Protein AF-A0A3D2WLX7-F1 (afdb_monomer_lite)

pLDDT: mean 85.98, std 7.74, range [52.97, 97.06]

Foldseek 3Di:
DVLVVCQVVLDQKDFDADVPPRDTPDMDGPVRVCVVVVHDRDRDHPCDPVNVVVVVVD

Radius of gyration: 15.3 Å; chains: 1; bounding box: 44×28×32 Å

Secondary structure (DSSP, 8-state):
-HHHHHHHHT-SEEEEEETTTTEEEEEEEHHHHHHHHT-----PPPPPHHHHHHHH--

Structure (mmCIF, N/CA/C/O backbone):
data_AF-A0A3D2WLX7-F1
#
_entry.id   AF-A0A3D2WLX7-F1
#
loop_
_atom_site.group_PDB
_atom_site.id
_atom_site.type_symbol
_atom_site.label_atom_id
_atom_site.label_alt_id
_atom_site.label_comp_id
_atom_site.label_asym_id
_atom_site.label_entity_id
_atom_site.label_seq_id
_atom_site.pdbx_PDB_ins_code
_atom_site.Cartn_x
_atom_site.Cartn_y
_atom_site.Cartn_z
_atom_site.occupancy
_atom_site.B_iso_or_equiv
_atom_site.auth_seq_id
_atom_site.auth_comp_id
_atom_site.auth_asym_id
_atom_site.auth_atom_id
_atom_site.pdbx_PDB_model_num
ATOM 1 N N . ASP A 1 1 ? -10.783 -3.223 -7.789 1.00 80.19 1 ASP A N 1
ATOM 2 C CA . ASP A 1 1 ? -10.143 -4.292 -6.996 1.00 80.19 1 ASP A CA 1
ATOM 3 C C . ASP A 1 1 ? -8.922 -3.719 -6.268 1.00 80.19 1 ASP A C 1
ATOM 5 O O . ASP A 1 1 ? -8.344 -2.757 -6.765 1.00 80.19 1 ASP A O 1
ATOM 9 N N . VAL A 1 2 ? -8.552 -4.257 -5.103 1.00 81.75 2 VAL A N 1
ATOM 10 C CA . VAL A 1 2 ? -7.455 -3.786 -4.233 1.00 81.75 2 VAL A CA 1
ATOM 11 C C . VAL A 1 2 ? -6.115 -3.761 -4.971 1.00 81.75 2 VAL A C 1
ATOM 13 O O . VAL A 1 2 ? -5.336 -2.832 -4.787 1.00 81.75 2 VAL A O 1
ATOM 16 N N . ILE A 1 3 ? -5.863 -4.732 -5.856 1.00 83.62 3 ILE A N 1
ATOM 17 C CA . ILE A 1 3 ? -4.629 -4.789 -6.656 1.00 83.62 3 ILE A CA 1
ATOM 18 C C . ILE A 1 3 ? -4.515 -3.584 -7.598 1.00 83.62 3 ILE A C 1
ATOM 20 O O . ILE A 1 3 ? -3.442 -2.995 -7.702 1.00 83.62 3 ILE A O 1
ATOM 24 N N . ASN A 1 4 ? -5.609 -3.184 -8.254 1.00 85.06 4 ASN A N 1
ATOM 25 C CA . ASN A 1 4 ? -5.594 -2.009 -9.131 1.00 85.06 4 ASN A CA 1
ATOM 26 C C . ASN A 1 4 ? -5.390 -0.729 -8.316 1.00 85.06 4 ASN A C 1
ATOM 28 O O . ASN A 1 4 ? -4.542 0.076 -8.669 1.00 85.06 4 ASN A O 1
ATOM 32 N N . ALA A 1 5 ? -6.058 -0.603 -7.165 1.00 84.44 5 ALA A N 1
ATOM 33 C CA . ALA A 1 5 ? -5.850 0.539 -6.274 1.00 84.44 5 ALA A CA 1
ATOM 34 C C . ALA A 1 5 ? -4.388 0.652 -5.792 1.00 84.44 5 ALA A C 1
ATOM 36 O O . ALA A 1 5 ? -3.844 1.751 -5.716 1.00 84.44 5 ALA A O 1
ATOM 37 N N . LEU A 1 6 ? -3.729 -0.479 -5.511 1.00 83.44 6 LEU A N 1
ATOM 38 C CA . LEU A 1 6 ? -2.302 -0.515 -5.174 1.00 83.44 6 LEU A CA 1
ATOM 39 C C . LEU A 1 6 ? -1.432 -0.014 -6.331 1.00 83.44 6 LEU A C 1
ATOM 41 O O . LEU A 1 6 ? -0.585 0.851 -6.112 1.00 83.44 6 LEU A O 1
ATOM 45 N N . LYS A 1 7 ? -1.667 -0.515 -7.550 1.00 83.69 7 LYS A N 1
ATOM 46 C CA . LYS A 1 7 ? -0.938 -0.095 -8.756 1.00 83.69 7 LYS A CA 1
ATOM 47 C C . LYS A 1 7 ? -1.109 1.397 -9.035 1.00 83.69 7 LYS A C 1
ATOM 49 O O . LYS A 1 7 ? -0.111 2.082 -9.232 1.00 83.69 7 LYS A O 1
ATOM 54 N N . ASP A 1 8 ? -2.340 1.895 -8.964 1.00 85.69 8 ASP A N 1
ATOM 55 C CA . ASP A 1 8 ? -2.668 3.297 -9.237 1.00 85.69 8 ASP A CA 1
ATOM 56 C C . ASP A 1 8 ? -2.077 4.241 -8.178 1.00 85.69 8 ASP A C 1
ATOM 58 O O . ASP A 1 8 ? -1.649 5.349 -8.490 1.00 85.69 8 ASP A O 1
ATOM 62 N N . SER A 1 9 ? -2.013 3.802 -6.915 1.00 84.19 9 SER A N 1
ATOM 63 C CA . SER A 1 9 ? -1.459 4.610 -5.819 1.00 84.19 9 SER A CA 1
ATOM 64 C C . SER A 1 9 ? 0.071 4.720 -5.821 1.00 84.19 9 SER A C 1
ATOM 66 O O . SER A 1 9 ? 0.6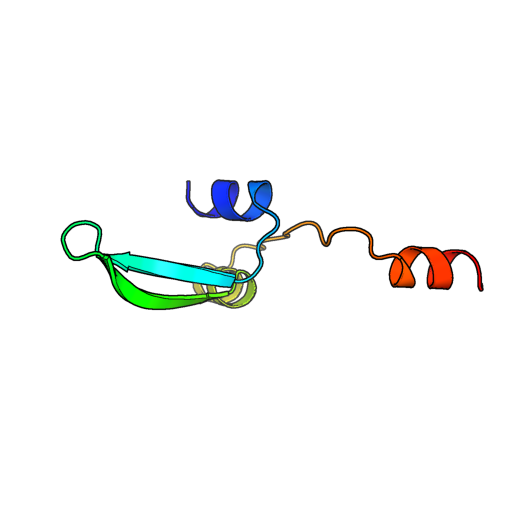26 5.580 -5.132 1.00 84.19 9 SER A O 1
ATOM 68 N N . GLY A 1 10 ? 0.768 3.812 -6.515 1.00 83.00 10 GLY A N 1
ATOM 69 C CA . GLY A 1 10 ? 2.226 3.685 -6.446 1.00 83.00 10 GLY A CA 1
ATOM 70 C C . GLY A 1 10 ? 2.764 3.250 -5.071 1.00 83.00 10 GLY A C 1
ATOM 71 O O . GLY A 1 10 ? 3.974 3.292 -4.845 1.00 83.00 10 GLY A O 1
ATOM 72 N N . GLN A 1 11 ? 1.899 2.856 -4.126 1.00 84.00 11 GLN A N 1
ATOM 73 C CA . GLN A 1 11 ? 2.298 2.525 -2.758 1.00 84.00 11 GLN A CA 1
ATOM 74 C C . GLN A 1 11 ? 2.603 1.038 -2.597 1.00 84.00 11 GLN A C 1
ATOM 76 O O . GLN A 1 11 ? 1.775 0.171 -2.861 1.00 84.00 11 GLN A O 1
ATOM 81 N N . HIS A 1 12 ? 3.783 0.733 -2.061 1.00 86.38 12 HIS A N 1
ATOM 82 C CA . HIS A 1 12 ? 4.183 -0.651 -1.803 1.00 86.38 12 HIS A CA 1
ATOM 83 C C . HIS A 1 12 ? 3.641 -1.226 -0.492 1.00 86.38 12 HIS A C 1
ATOM 85 O O . HIS A 1 12 ? 3.671 -2.447 -0.338 1.00 86.38 12 HIS A O 1
ATOM 91 N N . HIS A 1 13 ? 3.172 -0.384 0.432 1.00 90.12 13 HIS A N 1
ATOM 92 C CA . HIS A 1 13 ? 2.684 -0.777 1.755 1.00 90.12 13 HIS A CA 1
ATOM 93 C C . HIS A 1 13 ? 1.342 -0.111 2.044 1.00 90.12 13 HIS A C 1
ATOM 95 O O . HIS A 1 13 ? 1.161 1.072 1.754 1.00 90.12 13 HIS A O 1
ATOM 101 N N . CYS A 1 14 ? 0.420 -0.854 2.653 1.00 89.19 14 CYS A N 1
ATOM 102 C CA . CYS A 1 14 ? -0.899 -0.350 3.016 1.00 89.19 14 CYS A CA 1
ATOM 103 C C . CYS A 1 14 ? -1.310 -0.779 4.420 1.00 89.19 14 CYS A C 1
ATOM 105 O O . CYS A 1 14 ? -1.026 -1.893 4.863 1.00 89.19 14 CYS A O 1
ATOM 107 N N . LEU A 1 15 ? -2.037 0.115 5.088 1.00 92.44 15 LEU A N 1
ATOM 108 C CA . LEU A 1 15 ? -2.711 -0.154 6.351 1.00 92.44 15 LEU A CA 1
ATOM 109 C C . LEU A 1 15 ? -4.106 -0.717 6.084 1.00 92.44 15 LEU A C 1
ATOM 111 O O . LEU A 1 15 ? -4.848 -0.207 5.246 1.00 92.44 15 LEU A O 1
ATOM 115 N N . VAL A 1 16 ? -4.474 -1.748 6.836 1.00 91.56 16 VAL A N 1
ATOM 116 C CA . VAL A 1 16 ? -5.840 -2.270 6.863 1.00 91.56 16 VAL A CA 1
ATOM 117 C C . VAL A 1 16 ? -6.578 -1.571 7.989 1.00 91.56 16 VAL A C 1
ATOM 119 O O . VAL A 1 16 ? -6.182 -1.678 9.149 1.00 91.56 16 VAL A O 1
ATOM 122 N N . LEU A 1 17 ? -7.653 -0.870 7.646 1.00 93.88 17 LEU A N 1
ATOM 123 C CA . LEU A 1 17 ? -8.496 -0.158 8.599 1.00 93.88 17 LEU A CA 1
ATOM 124 C C . LEU A 1 17 ? -9.860 -0.842 8.710 1.00 93.88 17 LEU A C 1
ATOM 126 O O . LEU A 1 17 ? -10.497 -1.156 7.705 1.00 93.88 17 LEU A O 1
ATOM 130 N N . GLU A 1 18 ? -10.317 -1.042 9.941 1.00 95.25 18 GLU A N 1
ATOM 131 C CA . GLU A 1 18 ? -11.708 -1.364 10.248 1.00 95.25 18 GLU A CA 1
ATOM 132 C C . GLU A 1 18 ? -12.548 -0.096 10.061 1.00 95.25 18 GLU A C 1
ATOM 134 O O . GLU A 1 18 ? -12.283 0.920 10.703 1.00 95.25 18 GLU A O 1
ATOM 139 N N . ARG A 1 19 ? -13.524 -0.129 9.145 1.00 91.81 19 ARG A N 1
ATOM 140 C CA . ARG A 1 19 ? -14.221 1.085 8.683 1.00 91.81 19 ARG A CA 1
ATOM 141 C C . ARG A 1 19 ? -15.047 1.772 9.764 1.00 91.81 19 ARG A C 1
ATOM 143 O O . ARG A 1 19 ? -15.090 2.992 9.780 1.00 91.81 19 ARG A O 1
ATOM 150 N N . GLU A 1 20 ? -15.688 1.009 10.643 1.00 96.06 20 GLU A N 1
ATOM 151 C CA . GLU A 1 20 ? -16.610 1.577 11.633 1.00 96.06 20 GLU A CA 1
ATOM 152 C C . GLU A 1 20 ? -15.882 2.224 12.810 1.00 96.06 20 GLU A C 1
ATOM 154 O O . GLU A 1 20 ? -16.301 3.259 13.315 1.00 96.06 20 GLU A O 1
ATOM 159 N N . THR A 1 21 ? -14.763 1.640 13.240 1.00 96.06 21 THR A N 1
ATOM 160 C CA . THR A 1 21 ? -14.040 2.102 14.430 1.00 96.06 21 THR A CA 1
ATOM 161 C C . THR A 1 21 ? -12.737 2.830 14.100 1.00 96.06 21 THR A C 1
ATOM 163 O O . THR A 1 21 ? -11.999 3.183 15.019 1.00 96.06 21 THR A O 1
ATOM 166 N N . HIS A 1 22 ? -12.382 2.947 12.815 1.00 92.31 22 HIS A N 1
ATOM 167 C CA . HIS A 1 22 ? -11.093 3.450 12.323 1.00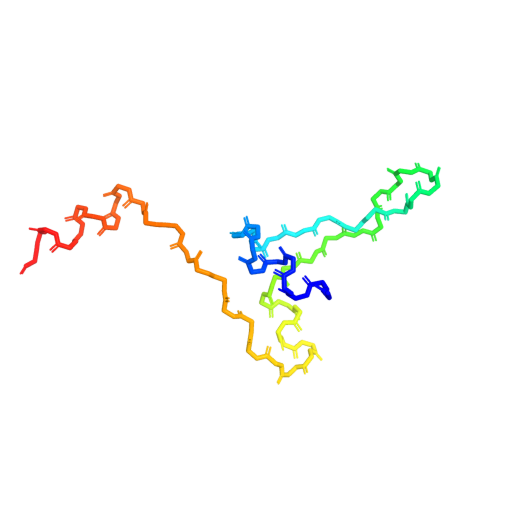 92.31 22 HIS A CA 1
ATOM 168 C C . HIS A 1 22 ? -9.859 2.771 12.947 1.00 92.31 22 HIS A C 1
ATOM 170 O O . HIS A 1 22 ? -8.781 3.360 13.037 1.00 92.31 22 HIS A O 1
ATOM 176 N N . LYS A 1 23 ? -9.991 1.512 13.382 1.00 97.06 23 LYS A N 1
ATOM 177 C CA . LYS A 1 23 ? -8.887 0.777 14.014 1.00 97.06 23 LYS A CA 1
ATOM 178 C C . LYS A 1 23 ? -7.986 0.147 12.964 1.00 97.06 23 LYS A C 1
ATOM 180 O O . LYS A 1 23 ? -8.464 -0.457 12.006 1.00 97.06 23 LYS A O 1
ATOM 185 N N . ILE A 1 24 ? -6.677 0.220 13.184 1.00 96.00 24 ILE A N 1
ATOM 186 C CA . ILE A 1 24 ? -5.691 -0.491 12.367 1.00 96.00 24 ILE A CA 1
ATOM 187 C C . ILE A 1 24 ? -5.770 -1.984 12.702 1.00 96.00 24 ILE A C 1
ATOM 189 O O . ILE A 1 24 ? -5.553 -2.387 13.841 1.00 96.00 24 ILE A O 1
ATOM 193 N N . ARG A 1 25 ? -6.085 -2.810 11.703 1.00 95.50 25 ARG A N 1
ATOM 194 C CA . ARG A 1 25 ? -6.149 -4.278 11.811 1.00 95.50 25 ARG A CA 1
ATOM 195 C C . ARG A 1 25 ? -4.877 -4.966 11.338 1.00 95.50 25 ARG A C 1
ATOM 197 O O . ARG A 1 25 ? -4.705 -6.157 11.579 1.00 95.50 25 ARG A O 1
ATOM 204 N N . GLY A 1 26 ? -4.000 -4.229 10.669 1.00 93.00 26 GLY A N 1
ATOM 205 C CA . GLY A 1 26 ? -2.718 -4.734 10.215 1.00 93.00 26 GLY A CA 1
ATOM 206 C C . GLY A 1 26 ? -2.097 -3.856 9.144 1.00 93.00 26 GLY A C 1
ATOM 207 O O . GLY A 1 26 ? -2.638 -2.821 8.753 1.00 93.00 26 GLY A O 1
ATOM 208 N N . ILE A 1 27 ? -0.955 -4.320 8.662 1.00 93.44 27 ILE A N 1
ATOM 209 C CA . ILE A 1 27 ? -0.218 -3.762 7.538 1.00 93.44 27 ILE A CA 1
ATOM 210 C C . ILE A 1 27 ? 0.087 -4.902 6.573 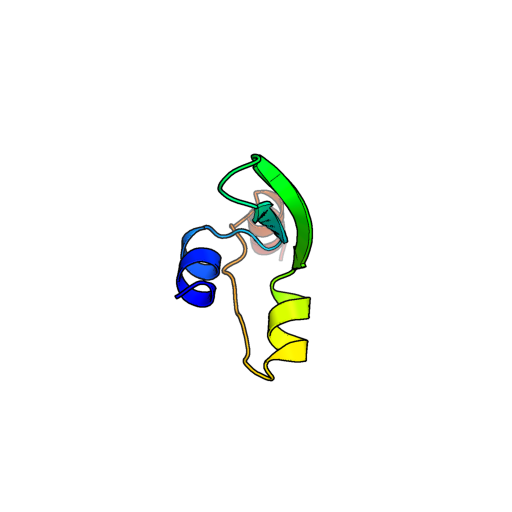1.00 93.44 27 ILE A C 1
ATOM 212 O O . ILE A 1 27 ? 0.295 -6.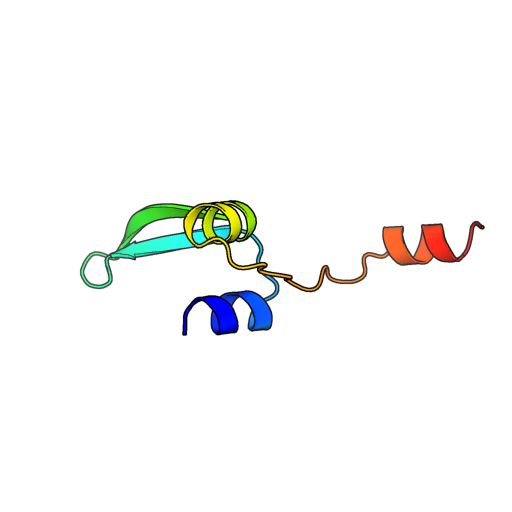039 6.998 1.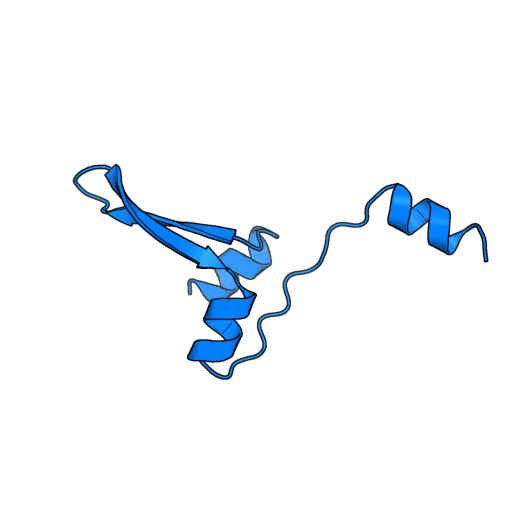00 93.44 27 ILE A O 1
ATOM 216 N N . PHE A 1 28 ? 0.115 -4.611 5.282 1.00 90.94 28 PHE A N 1
ATOM 217 C CA . PHE A 1 28 ? 0.637 -5.545 4.295 1.00 90.94 28 PHE A CA 1
ATOM 218 C C . PHE A 1 28 ? 1.469 -4.811 3.250 1.00 90.94 28 PHE A C 1
ATOM 220 O O . PHE A 1 28 ? 1.288 -3.615 3.007 1.00 90.94 28 PHE A O 1
ATOM 227 N N . SER A 1 29 ? 2.380 -5.553 2.625 1.00 89.81 29 SER A N 1
ATOM 228 C CA . SER A 1 29 ? 3.117 -5.096 1.451 1.00 89.81 29 SER A CA 1
ATOM 229 C C . SER A 1 29 ? 2.567 -5.734 0.177 1.00 89.81 29 SER A C 1
ATOM 231 O 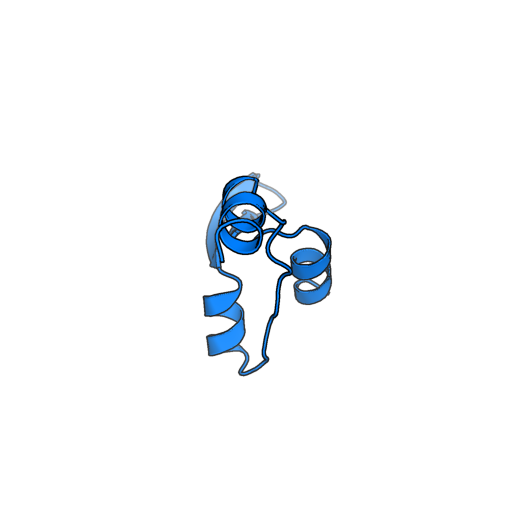O . SER A 1 29 ? 2.047 -6.852 0.190 1.00 89.81 29 SER A O 1
ATOM 233 N N . SER A 1 30 ? 2.736 -5.044 -0.945 1.00 88.62 30 SER A N 1
ATOM 234 C CA . SER A 1 30 ? 2.462 -5.562 -2.291 1.00 88.62 30 SER A CA 1
ATOM 235 C C . SER A 1 30 ? 3.214 -6.866 -2.584 1.00 88.62 30 SER A C 1
ATOM 237 O O . SER A 1 30 ? 2.638 -7.798 -3.141 1.00 88.62 30 SER A O 1
ATOM 239 N N . ASN A 1 31 ? 4.465 -6.990 -2.128 1.00 88.00 31 ASN A N 1
ATOM 240 C CA . ASN A 1 31 ? 5.247 -8.223 -2.238 1.00 88.00 31 ASN A CA 1
ATOM 241 C C . ASN A 1 31 ? 4.651 -9.382 -1.429 1.00 88.00 31 ASN A C 1
ATOM 243 O O . ASN A 1 31 ? 4.686 -10.527 -1.873 1.00 88.00 31 ASN A O 1
ATOM 247 N N . GLU A 1 32 ? 4.128 -9.112 -0.235 1.00 87.12 32 GLU A N 1
ATOM 248 C CA . GLU A 1 32 ? 3.498 -10.142 0.589 1.00 87.12 32 GLU A CA 1
ATOM 249 C C . GLU A 1 32 ? 2.158 -10.590 0.010 1.00 87.12 32 GLU A C 1
ATOM 251 O O . GLU A 1 32 ? 1.870 -11.786 -0.014 1.00 87.12 32 GLU A O 1
ATOM 256 N N . LEU A 1 33 ? 1.396 -9.648 -0.545 1.00 89.06 33 LEU A N 1
ATOM 257 C CA . LEU A 1 33 ? 0.171 -9.941 -1.275 1.00 89.06 33 LEU A CA 1
ATOM 258 C C . LEU A 1 33 ? 0.454 -10.782 -2.532 1.00 89.06 33 LEU A C 1
ATOM 260 O O . LEU A 1 33 ? -0.210 -11.792 -2.744 1.00 89.06 33 LEU A O 1
ATOM 264 N N . SER A 1 34 ? 1.489 -10.428 -3.301 1.00 88.94 34 SER A N 1
ATOM 265 C CA . SER A 1 34 ? 1.952 -11.183 -4.476 1.00 88.94 34 SER A CA 1
ATOM 266 C C . SER A 1 34 ? 2.296 -12.635 -4.128 1.00 88.94 34 SER A C 1
ATOM 268 O O . SER A 1 34 ? 1.785 -13.562 -4.757 1.00 88.94 34 SER A O 1
ATOM 270 N N . ARG A 1 35 ? 3.076 -12.853 -3.057 1.00 90.56 35 ARG A N 1
ATOM 271 C CA . ARG A 1 35 ? 3.430 -14.203 -2.583 1.00 90.56 35 ARG A CA 1
ATOM 272 C C . ARG A 1 35 ? 2.212 -15.021 -2.164 1.00 90.56 35 ARG A C 1
ATOM 274 O O . ARG A 1 35 ? 2.122 -16.186 -2.523 1.00 90.56 35 ARG A O 1
ATOM 281 N N . ARG A 1 36 ? 1.287 -14.432 -1.400 1.00 90.50 36 ARG A N 1
ATOM 282 C CA . ARG A 1 36 ? 0.102 -15.147 -0.893 1.00 90.50 36 ARG A CA 1
ATOM 283 C C . ARG A 1 36 ? -0.892 -15.487 -2.004 1.00 90.50 36 ARG A C 1
ATOM 285 O O . ARG A 1 36 ? -1.512 -16.543 -1.956 1.00 90.50 36 ARG A O 1
ATOM 292 N N . LEU A 1 37 ? -1.042 -14.602 -2.990 1.00 88.56 37 LEU A N 1
ATOM 293 C CA . LEU A 1 37 ? -1.971 -14.786 -4.107 1.00 88.56 37 LEU A CA 1
ATOM 294 C C . LEU A 1 37 ? -1.363 -15.540 -5.294 1.00 88.56 37 LEU A C 1
ATOM 296 O O . LEU A 1 37 ? -2.106 -15.925 -6.188 1.00 88.56 37 LEU A O 1
ATOM 300 N N . HIS A 1 38 ? -0.044 -15.751 -5.320 1.00 89.19 38 HIS A N 1
ATOM 301 C CA . HIS A 1 38 ? 0.689 -16.283 -6.476 1.00 89.19 38 HIS A CA 1
ATOM 302 C C . HIS A 1 38 ? 0.470 -15.462 -7.762 1.00 89.19 38 HIS A C 1
ATOM 304 O O . HIS A 1 38 ? 0.535 -15.989 -8.871 1.00 89.19 38 HIS A O 1
ATOM 310 N N . VAL A 1 39 ? 0.221 -14.156 -7.617 1.00 86.06 39 VAL A N 1
ATOM 311 C CA . VAL A 1 39 ? 0.013 -13.221 -8.730 1.00 86.06 39 VAL A CA 1
ATOM 312 C C . VAL A 1 39 ? 1.104 -12.154 -8.686 1.00 86.06 39 VAL A C 1
ATOM 314 O O . VAL A 1 39 ? 1.252 -11.497 -7.655 1.00 86.06 39 VAL A O 1
ATOM 317 N N . PRO A 1 40 ? 1.844 -11.917 -9.783 1.00 84.06 40 PRO A N 1
ATOM 318 C CA . PRO A 1 40 ? 2.823 -10.843 -9.827 1.00 84.06 40 PRO A CA 1
ATOM 319 C C . PRO A 1 40 ? 2.129 -9.476 -9.736 1.00 84.06 40 PRO A C 1
ATOM 321 O O . PRO A 1 40 ? 1.357 -9.076 -10.610 1.00 84.06 40 PRO A O 1
ATOM 324 N N . ILE A 1 41 ? 2.419 -8.749 -8.657 1.00 85.25 41 ILE A N 1
ATOM 325 C CA . ILE A 1 41 ? 1.988 -7.364 -8.455 1.00 85.25 41 ILE A CA 1
ATOM 326 C C . ILE A 1 41 ? 3.200 -6.470 -8.699 1.00 85.25 41 ILE A C 1
ATOM 328 O O . ILE A 1 41 ? 4.062 -6.342 -7.833 1.00 85.25 41 ILE A O 1
ATOM 332 N N . ASP A 1 42 ? 3.259 -5.882 -9.891 1.00 82.81 42 ASP A N 1
ATOM 333 C CA . ASP A 1 42 ? 4.245 -4.861 -10.233 1.00 82.81 42 ASP A CA 1
ATOM 334 C C . ASP A 1 42 ? 3.657 -3.474 -9.947 1.00 82.81 42 ASP A C 1
ATOM 336 O O . ASP A 1 42 ? 2.610 -3.113 -10.493 1.00 82.81 42 ASP A O 1
ATOM 340 N N . ILE A 1 43 ? 4.298 -2.742 -9.037 1.00 83.31 43 ILE A N 1
ATOM 341 C CA . ILE A 1 43 ? 3.965 -1.358 -8.703 1.00 83.31 43 ILE A CA 1
ATOM 342 C C . ILE A 1 43 ? 5.120 -0.521 -9.223 1.00 83.31 43 ILE A C 1
ATOM 344 O O . ILE A 1 43 ? 6.254 -0.672 -8.763 1.00 83.31 43 ILE A O 1
ATOM 348 N N . ALA A 1 44 ? 4.822 0.340 -10.194 1.00 75.19 44 ALA A N 1
ATOM 349 C CA . ALA A 1 44 ? 5.823 1.170 -10.838 1.00 75.19 44 ALA A CA 1
ATOM 350 C C . ALA A 1 44 ? 6.568 1.997 -9.785 1.00 75.19 44 ALA A C 1
ATOM 352 O O . ALA A 1 44 ? 5.976 2.800 -9.060 1.00 75.19 44 ALA A O 1
ATOM 353 N N . LYS A 1 45 ? 7.884 1.794 -9.702 1.00 69.12 45 LYS A N 1
ATOM 354 C CA . LYS A 1 45 ? 8.725 2.561 -8.791 1.00 69.12 45 LYS A CA 1
ATOM 355 C C . LYS A 1 45 ? 8.856 3.981 -9.347 1.00 69.12 45 LYS A C 1
ATOM 357 O O . LYS A 1 45 ? 9.319 4.123 -10.481 1.00 69.12 45 LYS A O 1
ATOM 362 N N . PRO A 1 46 ? 8.489 5.030 -8.593 1.00 66.19 46 PRO A N 1
ATOM 363 C CA . PRO A 1 46 ? 8.669 6.390 -9.071 1.00 66.19 46 PRO A CA 1
ATOM 364 C C . PRO A 1 46 ? 10.157 6.656 -9.320 1.00 66.19 46 PRO A C 1
ATOM 366 O O . PRO A 1 46 ? 11.017 6.293 -8.509 1.00 66.19 46 PRO A O 1
ATOM 369 N N . SER A 1 47 ? 10.460 7.276 -10.460 1.00 69.75 47 SER A N 1
ATOM 370 C CA . SER A 1 47 ? 11.812 7.692 -10.824 1.00 69.75 47 SER A CA 1
ATOM 371 C C . SER A 1 47 ? 12.354 8.625 -9.745 1.00 69.75 47 SER A C 1
ATOM 373 O O . SER A 1 47 ? 11.816 9.707 -9.524 1.00 69.75 47 SER A O 1
ATOM 375 N N . THR A 1 48 ? 13.416 8.215 -9.053 1.00 79.81 48 THR A N 1
ATOM 376 C CA . THR A 1 48 ? 14.072 9.082 -8.064 1.00 79.81 48 THR A CA 1
ATOM 377 C C . THR A 1 48 ? 15.172 9.902 -8.734 1.00 79.81 48 THR A C 1
ATOM 379 O O . THR A 1 48 ? 15.732 9.476 -9.746 1.00 79.81 48 THR A O 1
ATOM 382 N N . PHE A 1 49 ? 15.553 11.044 -8.149 1.00 80.75 49 PHE A N 1
ATOM 383 C CA . PHE A 1 49 ? 16.719 11.806 -8.620 1.00 80.75 49 PHE A CA 1
ATOM 384 C C . PHE A 1 49 ? 17.987 10.936 -8.664 1.00 80.75 49 PHE A C 1
ATOM 386 O O . PHE A 1 49 ? 18.774 11.018 -9.600 1.00 80.75 49 PHE A O 1
ATOM 393 N N . PHE A 1 50 ? 18.132 10.019 -7.704 1.00 82.38 50 PHE A N 1
ATOM 394 C CA . PHE A 1 50 ? 19.205 9.028 -7.697 1.00 82.38 50 PHE A CA 1
ATOM 395 C C . PHE A 1 50 ? 19.157 8.087 -8.912 1.00 82.38 50 PHE A C 1
ATOM 397 O O . PHE A 1 50 ? 20.189 7.796 -9.511 1.00 82.38 50 PHE A O 1
ATOM 404 N N . SER A 1 51 ? 17.963 7.633 -9.306 1.00 80.00 51 SER A N 1
ATOM 405 C CA . SER A 1 51 ? 17.768 6.802 -10.502 1.00 80.00 51 SER A CA 1
ATOM 406 C C . SER A 1 51 ? 18.183 7.539 -11.777 1.00 80.00 51 SER A C 1
ATOM 408 O O . SER A 1 51 ? 18.825 6.941 -12.636 1.00 80.00 51 SER A O 1
ATOM 410 N N . LEU A 1 52 ? 17.866 8.835 -11.871 1.00 82.88 52 LEU A N 1
ATOM 411 C CA . LEU A 1 52 ? 18.284 9.694 -12.982 1.00 82.88 52 LEU A CA 1
ATOM 412 C C . LEU A 1 52 ? 19.805 9.899 -12.993 1.00 82.88 52 LEU A C 1
ATOM 414 O O . LEU A 1 52 ? 20.440 9.678 -14.018 1.00 82.88 52 LEU A O 1
ATOM 418 N N . PHE A 1 53 ? 20.404 10.241 -11.849 1.00 89.12 53 PHE A N 1
ATOM 419 C CA . PHE A 1 53 ? 21.854 10.417 -11.719 1.00 89.12 53 PHE A CA 1
ATOM 420 C C . PHE A 1 53 ? 22.627 9.157 -12.130 1.00 89.12 53 PHE A C 1
ATOM 422 O O . PHE A 1 53 ? 23.586 9.236 -12.895 1.00 89.12 53 PHE A O 1
ATOM 429 N N . LYS A 1 54 ? 22.177 7.980 -11.679 1.00 86.12 54 LYS A N 1
ATOM 430 C CA . LYS A 1 54 ? 22.799 6.698 -12.029 1.00 86.12 54 LYS A CA 1
ATOM 431 C C . LYS A 1 54 ? 22.740 6.408 -13.533 1.00 86.12 54 LYS A C 1
ATOM 433 O O . LYS A 1 54 ? 23.701 5.866 -14.063 1.00 86.12 54 LYS A O 1
ATOM 438 N N . ALA A 1 55 ? 21.644 6.764 -14.205 1.00 86.88 55 ALA A N 1
ATOM 439 C CA . ALA A 1 55 ? 21.496 6.572 -15.649 1.00 86.88 55 ALA A CA 1
ATOM 440 C C . ALA A 1 55 ? 22.390 7.509 -16.480 1.00 86.88 55 ALA A C 1
ATOM 442 O O . ALA A 1 55 ? 22.753 7.157 -17.593 1.00 86.88 55 ALA A O 1
ATOM 443 N N . LEU A 1 56 ? 22.743 8.683 -15.944 1.00 88.75 56 LEU A N 1
ATOM 444 C CA . LEU A 1 56 ? 23.622 9.660 -16.602 1.00 88.75 56 LEU A CA 1
ATOM 445 C C . LEU A 1 56 ? 25.116 9.427 -16.328 1.00 88.75 56 LEU A C 1
ATOM 447 O O . LEU A 1 56 ? 25.957 9.990 -17.020 1.00 88.75 56 LEU A O 1
ATOM 451 N N . SER A 1 57 ? 25.449 8.651 -15.294 1.00 85.00 57 SER A N 1
ATOM 452 C CA . SER A 1 57 ? 26.830 8.428 -14.834 1.00 85.00 57 SER A CA 1
ATOM 453 C C . SER A 1 57 ? 27.474 7.168 -15.429 1.00 85.00 57 SER A C 1
ATOM 455 O O . SER A 1 57 ? 28.466 6.684 -14.884 1.00 85.00 57 SER A O 1
ATOM 457 N N . HIS A 1 58 ? 26.888 6.604 -16.487 1.00 52.97 58 HIS A N 1
ATOM 458 C CA . HIS A 1 58 ? 27.273 5.329 -17.090 1.00 52.97 58 HIS A CA 1
ATOM 459 C C . HIS A 1 58 ? 27.363 5.440 -18.610 1.00 52.97 58 HIS A C 1
ATOM 461 O O . HIS A 1 58 ? 28.117 4.620 -19.184 1.00 52.97 58 HIS A O 1
#

Sequence (58 aa):
DVINALKDSGQHHCLVLERETHKIRGIFSSNELSRRLHVPIDIAKPSTFFSLFKALSH